Protein AF-A0A0S4KIE1-F1 (afdb_monomer_lite)

InterPro domains:
  IPR001466 Beta-lactamase-related [PF00144] (43-108)
  IPR012338 Beta-lactamase/transpeptidase-like [G3DSA:3.40.710.10] (35-113)
  IPR012338 Beta-lactamase/transpeptidase-like [SSF56601] (43-111)

Radius of gyration: 25.71 Å; chains: 1; bounding box: 39×56×72 Å

Organism: Bodo saltans (NCBI:txid75058)

Foldseek 3Di:
DDDDDPPPPPPPPPPPPPPPDPPPPPDPPPDDPDPPVVVVVDQFDWDADDDVPGHRTDDGDHALDDVVRHGDDPPRDDDPDPVVVVVVVVVVVVCVVVVVDDPPDDPVVVVPPD

pLDDT: mean 70.39, std 21.89, range [34.12, 98.06]

Sequence (114 aa):
MRAFLLVACVVATTVVGSAIRPQRLLGSKLGFPYPQALLNDLDGVFRVSLDDGTTLLENITGYRNIPFAAPMTSSSRFMIGSNSKLYTTVALYQLQEQGKFRMTDSVASLFNAQ

Structure (mmCIF, N/CA/C/O backbone):
data_AF-A0A0S4KIE1-F1
#
_entry.id   AF-A0A0S4KIE1-F1
#
loop_
_atom_site.group_PDB
_atom_site.id
_atom_site.type_symbol
_atom_site.label_atom_id
_atom_site.label_alt_id
_atom_site.label_comp_id
_atom_site.label_asym_id
_atom_site.label_entity_id
_atom_site.label_seq_id
_atom_site.pdbx_PDB_ins_code
_atom_site.Cartn_x
_atom_site.Cartn_y
_atom_site.Cartn_z
_atom_site.occupancy
_atom_site.B_iso_or_equiv
_atom_site.auth_seq_id
_atom_site.auth_comp_id
_atom_site.auth_asym_id
_atom_site.auth_atom_id
_atom_s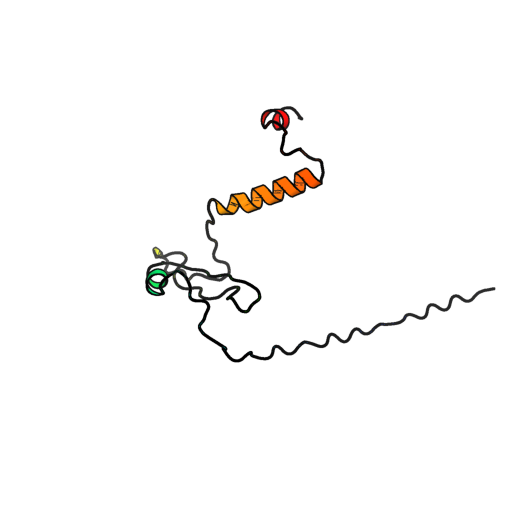ite.pdbx_PDB_model_num
ATOM 1 N N . MET A 1 1 ? 12.263 -43.374 48.265 1.00 35.41 1 MET A N 1
ATOM 2 C CA . MET A 1 1 ? 13.604 -42.812 48.003 1.00 35.41 1 MET A CA 1
ATOM 3 C C . MET A 1 1 ? 13.808 -42.725 46.498 1.00 35.41 1 MET A C 1
ATOM 5 O O . MET A 1 1 ? 13.694 -43.740 45.837 1.00 35.41 1 MET A O 1
ATOM 9 N N . ARG A 1 2 ? 14.019 -41.498 46.006 1.00 39.09 2 ARG A N 1
ATOM 10 C CA . ARG A 1 2 ? 14.832 -41.084 44.845 1.00 39.09 2 ARG A CA 1
ATOM 11 C C . ARG A 1 2 ? 15.008 -42.071 43.676 1.00 39.09 2 ARG A C 1
ATOM 13 O O . ARG A 1 2 ? 15.756 -43.026 43.810 1.00 39.09 2 ARG A O 1
ATOM 20 N N . ALA A 1 3 ? 14.493 -41.698 42.504 1.00 37.03 3 ALA A N 1
ATOM 21 C CA . ALA A 1 3 ? 15.321 -41.373 41.333 1.00 37.03 3 ALA A CA 1
ATOM 22 C C . ALA A 1 3 ? 14.416 -40.910 40.176 1.00 37.03 3 ALA A C 1
ATOM 24 O O . ALA A 1 3 ? 13.804 -41.712 39.480 1.00 37.03 3 ALA A O 1
ATOM 25 N N . PHE A 1 4 ? 14.324 -39.591 39.997 1.00 43.66 4 PHE A N 1
ATOM 26 C CA . PHE A 1 4 ? 13.847 -38.973 38.762 1.00 43.66 4 PHE A CA 1
ATOM 27 C C . PHE A 1 4 ? 14.932 -39.190 37.701 1.00 43.66 4 PHE A C 1
ATOM 29 O O . PHE A 1 4 ? 15.992 -38.570 37.779 1.00 43.66 4 PHE A O 1
ATOM 36 N N . LEU A 1 5 ? 14.693 -40.081 36.739 1.00 37.81 5 LEU A N 1
ATOM 37 C CA . LEU A 1 5 ? 15.533 -40.196 35.551 1.00 37.81 5 LEU A CA 1
ATOM 38 C C . LEU A 1 5 ? 14.910 -39.324 34.452 1.00 37.81 5 LEU A C 1
ATOM 40 O O . LEU A 1 5 ? 13.977 -39.729 33.764 1.00 37.81 5 LEU A O 1
ATOM 44 N N . LEU A 1 6 ? 15.406 -38.092 34.335 1.00 39.28 6 LEU A N 1
ATOM 45 C CA . LEU A 1 6 ? 15.161 -37.213 33.193 1.00 39.28 6 LEU A CA 1
ATOM 46 C C . LEU A 1 6 ? 15.841 -37.826 31.963 1.00 39.28 6 LEU A C 1
ATOM 48 O O . LEU A 1 6 ? 17.028 -37.615 31.723 1.00 39.28 6 LEU A O 1
ATOM 52 N N . VAL A 1 7 ? 15.091 -38.602 31.183 1.00 43.47 7 VAL A N 1
ATOM 53 C CA . VAL A 1 7 ? 15.501 -38.975 29.828 1.00 43.47 7 VAL A CA 1
ATOM 54 C C . VAL A 1 7 ? 15.276 -37.751 28.946 1.00 43.47 7 VAL A C 1
ATOM 56 O O . VAL A 1 7 ? 14.164 -37.474 28.501 1.00 43.47 7 VAL A O 1
ATOM 59 N N . ALA A 1 8 ? 16.343 -36.981 28.740 1.00 42.25 8 ALA A N 1
ATOM 60 C CA . ALA A 1 8 ? 16.395 -35.922 27.746 1.00 42.25 8 ALA A CA 1
ATOM 61 C C . ALA A 1 8 ? 16.317 -36.559 26.350 1.00 42.25 8 ALA A C 1
ATOM 63 O O . ALA A 1 8 ? 17.320 -36.978 25.774 1.00 42.25 8 ALA A O 1
ATOM 64 N N . CYS A 1 9 ? 15.100 -36.682 25.823 1.00 34.50 9 CYS A N 1
ATOM 65 C CA . CYS A 1 9 ? 14.870 -37.080 24.444 1.00 34.50 9 CYS A CA 1
ATOM 66 C C . CYS A 1 9 ? 15.248 -35.893 23.548 1.00 34.50 9 CYS A C 1
ATOM 68 O O . CYS A 1 9 ? 14.459 -34.974 23.337 1.00 34.50 9 CYS A O 1
ATOM 70 N N . VAL A 1 10 ? 16.497 -35.878 23.077 1.00 45.97 10 VAL A N 1
ATOM 71 C CA . VAL A 1 10 ? 16.942 -34.976 22.012 1.00 45.97 10 VAL A CA 1
ATOM 72 C C . VAL A 1 10 ? 16.254 -35.441 20.734 1.00 45.97 10 VAL A C 1
ATOM 74 O O . VAL A 1 10 ? 16.731 -36.334 20.037 1.00 45.97 10 VAL A O 1
ATOM 77 N N . VAL A 1 11 ? 15.087 -34.866 20.449 1.00 47.50 11 VAL A N 1
ATOM 78 C CA . VAL A 1 11 ? 14.434 -35.016 19.150 1.00 47.50 11 VAL A CA 1
ATOM 79 C C . VAL A 1 11 ? 15.262 -34.207 18.161 1.00 47.50 11 VAL A C 1
ATOM 81 O O . VAL A 1 11 ? 15.077 -33.003 17.998 1.00 47.50 11 VAL A O 1
ATOM 84 N N . ALA A 1 12 ? 16.228 -34.869 17.531 1.00 41.94 12 ALA A N 1
ATOM 85 C CA . ALA A 1 12 ? 16.894 -34.356 16.350 1.00 41.94 12 ALA A CA 1
ATOM 86 C C . ALA A 1 12 ? 15.850 -34.281 15.227 1.00 41.94 12 ALA A C 1
ATOM 88 O O . ALA A 1 12 ? 15.648 -35.236 14.481 1.00 41.94 12 ALA A O 1
ATOM 89 N N . THR A 1 13 ? 15.137 -33.160 15.122 1.00 50.31 13 THR A N 1
ATOM 90 C CA . THR A 1 13 ? 14.356 -32.856 13.925 1.00 50.31 13 THR A CA 1
ATOM 91 C C . THR A 1 13 ? 15.338 -32.657 12.784 1.00 50.31 13 THR A C 1
ATOM 93 O O . THR A 1 13 ? 15.932 -31.591 12.629 1.00 50.31 13 THR A O 1
ATOM 96 N N . THR A 1 14 ? 15.531 -33.703 11.987 1.00 48.34 14 THR A N 1
ATOM 97 C CA . THR A 1 14 ? 16.099 -33.579 10.653 1.00 48.34 14 THR A CA 1
ATOM 98 C C . THR A 1 14 ? 15.194 -32.639 9.867 1.00 48.34 14 THR A C 1
ATOM 100 O O . THR A 1 14 ? 14.097 -33.019 9.457 1.00 48.34 14 THR A O 1
ATOM 103 N N . VAL A 1 15 ? 15.635 -31.395 9.685 1.00 44.84 15 VAL A N 1
ATOM 104 C CA . VAL A 1 15 ? 15.069 -30.504 8.675 1.00 44.84 15 VAL A CA 1
ATOM 105 C C . VAL A 1 15 ? 15.425 -31.139 7.337 1.00 44.84 15 VAL A C 1
ATOM 107 O O . VAL A 1 15 ? 16.526 -30.965 6.819 1.00 44.84 15 VAL A O 1
ATOM 110 N N . VAL A 1 16 ? 14.515 -31.957 6.809 1.00 46.50 16 VAL A N 1
ATOM 111 C CA . VAL A 1 16 ? 14.561 -32.371 5.411 1.00 46.50 16 VAL A CA 1
ATOM 112 C C . VAL A 1 16 ? 14.347 -31.089 4.623 1.00 46.50 16 VAL A C 1
ATOM 114 O O . VAL A 1 16 ? 13.226 -30.600 4.511 1.00 46.50 16 VAL A O 1
ATOM 117 N N . GLY A 1 17 ? 15.446 -30.505 4.146 1.00 40.41 17 GLY A N 1
ATOM 118 C CA . GLY A 1 17 ? 15.402 -29.440 3.160 1.00 40.41 17 GLY A CA 1
ATOM 119 C C . GLY A 1 17 ? 14.631 -29.968 1.961 1.00 40.41 17 GLY A C 1
ATOM 120 O O . GLY A 1 17 ? 15.116 -30.836 1.234 1.00 40.41 17 GLY A O 1
ATOM 121 N N . SER A 1 18 ? 13.399 -29.500 1.792 1.00 40.56 18 SER A N 1
ATOM 122 C CA . SER A 1 18 ? 12.622 -29.751 0.593 1.00 40.56 18 SER A CA 1
ATOM 123 C C . SER A 1 18 ? 13.391 -29.138 -0.571 1.00 40.56 18 SER A C 1
ATOM 125 O O . SER A 1 18 ? 13.484 -27.922 -0.721 1.00 40.56 18 SER A O 1
ATOM 127 N N . ALA A 1 19 ? 14.005 -30.000 -1.379 1.00 41.03 19 ALA A N 1
ATOM 128 C CA . ALA A 1 19 ? 14.601 -29.599 -2.637 1.00 41.03 19 ALA A CA 1
ATOM 129 C C . ALA A 1 19 ? 13.527 -28.877 -3.461 1.00 41.03 19 ALA A C 1
ATOM 131 O O . ALA A 1 19 ? 12.511 -29.475 -3.826 1.00 41.03 19 ALA A O 1
ATOM 132 N N . ILE A 1 20 ? 13.746 -27.590 -3.735 1.00 41.44 20 ILE A N 1
ATOM 133 C CA . ILE A 1 20 ? 12.942 -26.820 -4.682 1.00 41.44 20 ILE A CA 1
ATOM 134 C C . ILE A 1 20 ? 13.128 -27.498 -6.041 1.00 41.44 20 ILE A C 1
ATOM 136 O O . ILE A 1 20 ? 14.1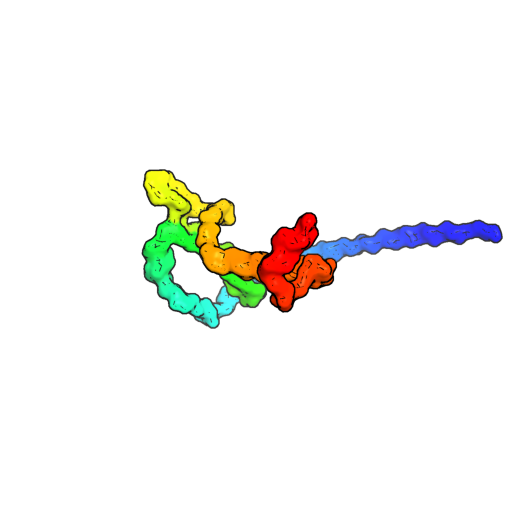56 -27.344 -6.698 1.00 41.44 20 ILE A O 1
ATOM 140 N N . ARG A 1 21 ? 12.154 -28.318 -6.448 1.00 38.50 21 ARG A N 1
ATOM 141 C CA . ARG A 1 21 ? 12.087 -28.825 -7.818 1.00 38.50 21 ARG A CA 1
ATOM 142 C C . ARG A 1 21 ? 11.842 -27.615 -8.723 1.00 38.50 21 ARG A C 1
ATOM 144 O O . ARG A 1 21 ? 10.848 -26.927 -8.498 1.00 38.50 21 ARG A O 1
ATOM 151 N N . PRO A 1 22 ? 12.677 -27.340 -9.742 1.00 38.06 22 PRO A N 1
ATOM 152 C CA . PRO A 1 22 ? 12.328 -26.344 -10.739 1.00 38.06 22 PRO A CA 1
ATOM 153 C C . PRO A 1 22 ? 11.132 -26.898 -11.514 1.00 38.06 22 PRO A C 1
ATOM 155 O O . PRO A 1 22 ? 11.254 -27.815 -12.331 1.00 38.06 22 PRO A O 1
ATOM 158 N N . GLN A 1 23 ? 9.945 -26.399 -11.178 1.00 45.69 23 GLN A N 1
ATOM 159 C CA . GLN A 1 23 ? 8.722 -26.735 -11.881 1.00 45.69 23 GLN A CA 1
ATOM 160 C C . GLN A 1 23 ? 8.884 -26.231 -13.315 1.00 45.69 23 GLN A C 1
ATOM 162 O O . GLN A 1 23 ? 9.095 -25.041 -13.548 1.00 45.69 23 GLN A O 1
ATOM 167 N N . ARG A 1 24 ? 8.812 -27.158 -14.278 1.00 37.53 24 ARG A N 1
ATOM 168 C CA . ARG A 1 24 ? 8.600 -26.839 -15.693 1.00 37.53 24 ARG A CA 1
ATOM 169 C C . ARG A 1 24 ? 7.563 -25.723 -15.782 1.00 37.53 24 ARG A C 1
ATOM 171 O O . ARG A 1 24 ? 6.469 -25.893 -15.249 1.00 37.53 24 ARG A O 1
ATOM 178 N N . LEU A 1 25 ? 7.926 -24.640 -16.470 1.00 48.97 25 LEU A N 1
ATOM 179 C CA . LEU A 1 25 ? 7.052 -23.557 -16.920 1.00 48.97 25 LEU A CA 1
ATOM 180 C C . LEU A 1 25 ? 5.828 -24.154 -17.625 1.00 48.97 25 LEU A C 1
ATOM 182 O O . LEU A 1 25 ? 5.831 -24.396 -18.832 1.00 48.97 25 LEU A O 1
ATOM 186 N N . LEU A 1 26 ? 4.796 -24.457 -16.845 1.00 40.62 26 LEU A N 1
ATOM 187 C CA . LEU A 1 26 ? 3.528 -24.954 -17.333 1.00 40.62 26 LEU A CA 1
ATOM 188 C C . LEU A 1 26 ? 2.604 -23.751 -17.483 1.00 40.62 26 LEU A C 1
ATOM 190 O O . LEU A 1 26 ? 1.933 -23.347 -16.545 1.00 40.62 26 LEU A O 1
ATOM 194 N N . GLY A 1 27 ? 2.570 -23.212 -18.697 1.00 34.12 27 GLY A N 1
ATOM 195 C CA . GLY A 1 27 ? 1.396 -22.505 -19.193 1.00 34.12 27 GLY A CA 1
ATOM 196 C C . GLY A 1 27 ? 1.307 -21.025 -18.834 1.00 34.12 27 GLY A C 1
ATOM 197 O O . GLY A 1 27 ? 0.882 -20.622 -17.760 1.00 34.12 27 GLY A O 1
ATOM 198 N N . SER A 1 28 ? 1.576 -20.221 -19.850 1.00 43.22 28 SER A N 1
ATOM 199 C CA . SER A 1 28 ? 1.159 -18.842 -20.095 1.00 43.22 28 SER A CA 1
ATOM 200 C C . SER A 1 28 ? -0.364 -18.594 -19.987 1.00 43.22 28 SER A C 1
ATOM 202 O O . SER A 1 28 ? -0.996 -18.173 -20.956 1.00 43.22 28 SER A O 1
ATOM 204 N N . LYS A 1 29 ? -0.995 -18.851 -18.833 1.00 41.38 29 LYS A N 1
ATOM 205 C CA . LYS A 1 29 ? -2.460 -18.710 -18.675 1.00 41.38 29 LYS A CA 1
ATOM 206 C C . LYS A 1 29 ? -2.947 -17.986 -17.418 1.00 41.38 29 LYS A C 1
ATOM 208 O O . LYS A 1 29 ? -4.060 -18.226 -16.973 1.00 41.38 29 LYS A O 1
ATOM 213 N N . LEU A 1 30 ? -2.189 -17.014 -16.926 1.00 41.16 30 LEU A N 1
ATOM 214 C CA . LEU A 1 30 ? -2.758 -15.916 -16.138 1.00 41.16 30 LEU A CA 1
ATOM 215 C C . LEU A 1 30 ? -2.237 -14.604 -16.725 1.00 41.16 30 LEU A C 1
ATOM 217 O O . LEU A 1 30 ? -1.224 -14.051 -16.301 1.00 41.16 30 LEU A O 1
ATOM 221 N N . GLY A 1 31 ? -2.888 -14.185 -17.812 1.00 45.06 31 GLY A N 1
ATOM 222 C CA . GLY A 1 31 ? -2.595 -12.932 -18.492 1.00 45.06 31 GLY A CA 1
ATOM 223 C C . GLY A 1 31 ? -2.957 -11.753 -17.598 1.00 45.06 31 GLY A C 1
ATOM 224 O O . GLY A 1 31 ? -4.061 -11.678 -17.065 1.00 45.06 31 GLY A O 1
ATOM 225 N N . PHE A 1 32 ? -2.009 -10.839 -17.440 1.00 53.00 32 PHE A N 1
ATOM 226 C CA . PHE A 1 32 ? -2.248 -9.536 -16.840 1.00 53.00 32 PHE A CA 1
ATOM 227 C C . PHE A 1 32 ? -3.382 -8.781 -17.550 1.00 53.00 32 PHE A C 1
ATOM 229 O O . PHE A 1 32 ? -3.485 -8.860 -18.774 1.00 53.00 32 PHE A O 1
ATOM 236 N N . PRO A 1 33 ? -4.149 -7.945 -16.829 1.00 58.38 33 PRO A N 1
ATOM 237 C CA . PRO A 1 33 ? -5.053 -6.982 -17.454 1.00 58.38 33 PRO A CA 1
ATOM 238 C C . PRO A 1 33 ? -4.318 -5.777 -18.073 1.00 58.38 33 PRO A C 1
ATOM 240 O O . PRO A 1 33 ? -4.949 -4.976 -18.758 1.00 58.38 33 PRO A O 1
ATOM 243 N N . TYR A 1 34 ? -3.005 -5.628 -17.848 1.00 55.72 34 TYR A N 1
ATOM 244 C CA . TYR A 1 34 ? -2.213 -4.519 -18.381 1.00 55.72 34 TYR A CA 1
ATOM 245 C C . TYR A 1 34 ? -1.338 -4.973 -19.558 1.00 55.72 34 TYR A C 1
ATOM 247 O O . TYR A 1 34 ? -0.493 -5.853 -19.376 1.00 55.72 34 TYR A O 1
ATOM 255 N N . PRO A 1 35 ? -1.504 -4.396 -20.763 1.00 64.19 35 PRO A N 1
ATOM 256 C CA . PRO A 1 35 ? -0.621 -4.679 -21.890 1.00 64.19 35 PRO A CA 1
ATOM 257 C C . PRO A 1 35 ? 0.827 -4.279 -21.575 1.00 64.19 35 PRO A C 1
ATOM 259 O O . PRO A 1 35 ? 1.069 -3.221 -20.999 1.00 64.19 35 PRO A O 1
ATOM 262 N N . GLN A 1 36 ? 1.796 -5.088 -22.022 1.00 65.06 36 GLN A N 1
ATOM 263 C CA . GLN A 1 36 ? 3.239 -4.840 -21.845 1.00 65.06 36 GLN A CA 1
ATOM 264 C C . GLN A 1 36 ? 3.667 -3.432 -22.300 1.00 65.06 36 GLN A C 1
ATOM 266 O O . GLN A 1 36 ? 4.581 -2.848 -21.731 1.00 65.06 36 GLN A O 1
ATOM 271 N N . ALA A 1 37 ? 2.971 -2.866 -23.289 1.00 65.12 37 ALA A N 1
ATOM 272 C CA . ALA A 1 37 ? 3.181 -1.502 -23.759 1.00 65.12 37 ALA A CA 1
ATOM 273 C C . ALA A 1 37 ? 3.004 -0.438 -22.659 1.00 65.12 37 ALA A C 1
ATOM 275 O O . ALA A 1 37 ? 3.764 0.520 -22.639 1.00 65.12 37 ALA A O 1
ATOM 276 N N . LEU A 1 38 ? 2.065 -0.621 -21.720 1.00 63.91 38 LEU A N 1
ATOM 277 C CA . LEU A 1 38 ? 1.881 0.306 -20.596 1.00 63.91 38 LEU A CA 1
ATOM 278 C C . LEU A 1 38 ? 3.021 0.212 -19.584 1.00 63.91 38 LEU A C 1
ATOM 280 O O . LEU A 1 38 ? 3.400 1.218 -19.005 1.00 63.91 38 LEU A O 1
ATOM 284 N N . LEU A 1 39 ? 3.587 -0.980 -19.377 1.00 64.62 39 LEU A N 1
ATOM 285 C CA . LEU A 1 39 ? 4.723 -1.151 -18.464 1.00 64.62 39 LEU A CA 1
ATOM 286 C C . LEU A 1 39 ? 5.989 -0.468 -18.992 1.00 64.62 39 LEU A C 1
ATOM 288 O O . LEU A 1 39 ? 6.819 -0.039 -18.199 1.00 64.62 39 LEU A O 1
ATOM 292 N N . ASN A 1 40 ? 6.114 -0.351 -20.315 1.00 65.69 40 ASN A N 1
ATOM 293 C CA . ASN A 1 40 ? 7.234 0.324 -20.966 1.00 65.69 40 ASN A CA 1
ATOM 294 C C . ASN A 1 40 ? 7.125 1.860 -20.923 1.00 65.69 40 ASN A C 1
ATOM 296 O O . ASN A 1 40 ? 8.122 2.527 -21.178 1.00 65.69 40 ASN A O 1
ATOM 300 N N . ASP A 1 41 ? 5.939 2.402 -20.629 1.00 71.19 41 ASP A N 1
ATOM 301 C CA . ASP A 1 41 ? 5.676 3.848 -20.534 1.00 71.19 41 ASP A CA 1
ATOM 302 C C . ASP A 1 41 ? 5.808 4.373 -19.093 1.00 71.19 41 ASP A C 1
ATOM 304 O O . ASP A 1 41 ? 5.775 5.573 -18.838 1.00 71.19 41 ASP A O 1
ATOM 308 N N . LEU A 1 42 ? 5.960 3.469 -18.120 1.00 75.69 42 LEU A N 1
ATOM 309 C CA . LEU A 1 42 ? 6.197 3.835 -16.731 1.00 75.69 42 LEU A CA 1
ATOM 310 C C . LEU A 1 42 ? 7.689 4.047 -16.496 1.00 75.69 42 LEU A C 1
ATOM 312 O O . LEU A 1 42 ? 8.507 3.167 -16.766 1.00 75.69 42 LEU A O 1
ATOM 316 N N . ASP A 1 43 ? 8.023 5.163 -15.850 1.00 80.25 43 ASP A N 1
ATOM 317 C CA . ASP A 1 43 ? 9.378 5.418 -15.356 1.00 80.25 43 ASP A CA 1
ATOM 318 C C . ASP A 1 43 ? 9.838 4.359 -14.354 1.00 80.25 43 ASP A C 1
ATOM 320 O O . ASP A 1 43 ? 11.029 4.245 -14.104 1.00 80.25 43 ASP A O 1
ATOM 324 N N . GLY A 1 44 ? 8.915 3.603 -13.754 1.00 77.56 44 GLY A N 1
ATOM 325 C CA . GLY A 1 44 ? 9.217 2.663 -12.694 1.00 77.56 44 GLY A CA 1
ATOM 326 C C . GLY A 1 44 ? 8.040 1.776 -12.299 1.00 77.56 44 GLY A C 1
ATOM 327 O O . GLY A 1 44 ? 6.969 2.292 -11.982 1.00 77.56 44 GLY A O 1
ATOM 328 N N . VAL A 1 45 ? 8.225 0.452 -12.258 1.00 77.75 45 VAL A N 1
ATOM 329 C CA . VAL A 1 45 ? 7.171 -0.490 -11.832 1.00 77.75 45 VAL A CA 1
ATOM 330 C C . VAL A 1 45 ? 7.702 -1.600 -10.929 1.00 77.75 45 VAL A C 1
ATOM 332 O O . VAL A 1 45 ? 8.872 -1.971 -10.983 1.00 77.75 45 VAL A O 1
ATOM 335 N N . PHE A 1 46 ? 6.827 -2.103 -10.059 1.00 76.25 46 PHE A N 1
ATOM 336 C CA . PHE A 1 46 ? 7.095 -3.211 -9.153 1.00 76.25 46 PHE A CA 1
ATOM 337 C C . PHE A 1 46 ? 5.864 -4.115 -9.095 1.00 76.25 46 PHE A C 1
ATOM 339 O O . PHE A 1 46 ? 4.750 -3.636 -8.881 1.00 76.25 46 PHE A O 1
ATOM 346 N N . ARG A 1 47 ? 6.046 -5.419 -9.297 1.00 75.25 47 ARG A N 1
ATOM 347 C CA . ARG A 1 47 ? 4.957 -6.404 -9.281 1.00 75.25 47 ARG A CA 1
ATOM 348 C C . ARG A 1 47 ? 5.141 -7.315 -8.092 1.00 75.25 47 ARG A C 1
ATOM 350 O O . ARG A 1 47 ? 6.214 -7.876 -8.016 1.00 75.25 47 ARG A O 1
ATOM 357 N N . VAL A 1 48 ? 4.105 -7.537 -7.284 1.00 71.31 48 VAL A N 1
ATOM 358 C CA . VAL A 1 48 ? 4.012 -8.605 -6.270 1.00 71.31 48 VAL A CA 1
ATOM 359 C C . VAL A 1 48 ? 2.737 -9.419 -6.517 1.00 71.31 48 VAL A C 1
ATOM 361 O O . VAL A 1 48 ? 1.729 -8.870 -6.944 1.00 71.31 48 VAL A O 1
ATOM 364 N N . SER A 1 49 ? 2.774 -10.729 -6.310 1.00 68.38 49 SER A N 1
ATOM 365 C CA . SER A 1 49 ? 1.660 -11.669 -6.518 1.00 68.38 49 SER A CA 1
ATOM 366 C C . SER A 1 49 ? 1.726 -12.830 -5.506 1.00 68.38 49 SER A C 1
ATOM 368 O O . SER A 1 49 ? 2.344 -12.616 -4.485 1.00 68.38 49 SER A O 1
ATOM 370 N N . LEU A 1 50 ? 1.033 -13.965 -5.657 1.00 58.81 50 LEU A N 1
ATOM 371 C CA . LEU A 1 50 ? 0.781 -14.933 -4.567 1.00 58.81 50 LEU A CA 1
ATOM 372 C C . LEU A 1 50 ? 0.909 -16.421 -4.984 1.00 58.81 50 LEU A C 1
ATOM 374 O O . LEU A 1 50 ? 1.224 -16.742 -6.125 1.00 58.81 50 LEU A O 1
ATOM 378 N N . ASP A 1 51 ? 0.683 -17.303 -4.000 1.00 48.03 51 ASP A N 1
ATOM 379 C CA . ASP A 1 51 ? 1.251 -18.650 -3.781 1.00 48.03 51 ASP A CA 1
ATOM 380 C C . ASP A 1 51 ? 1.083 -19.738 -4.857 1.00 48.03 51 ASP A C 1
ATOM 382 O O . ASP A 1 51 ? 1.791 -20.744 -4.815 1.00 48.03 51 ASP A O 1
ATOM 386 N N . ASP A 1 52 ? 0.221 -19.577 -5.853 1.00 55.66 52 ASP A N 1
ATOM 387 C CA . ASP A 1 52 ? 0.040 -20.550 -6.944 1.00 55.66 52 ASP A CA 1
ATOM 388 C C . ASP A 1 52 ? 1.053 -20.377 -8.099 1.00 55.66 52 ASP A C 1
ATOM 390 O O . ASP A 1 52 ? 0.859 -20.882 -9.204 1.00 55.66 52 ASP A O 1
ATOM 394 N N . GLY A 1 53 ? 2.172 -19.690 -7.839 1.00 50.69 53 GLY A N 1
ATOM 395 C CA . GLY A 1 53 ? 3.203 -19.352 -8.832 1.00 50.69 53 GLY A CA 1
ATOM 396 C C . GLY A 1 53 ? 2.961 -18.010 -9.521 1.00 50.69 53 GLY A C 1
ATOM 397 O O . GLY A 1 53 ? 3.727 -17.587 -10.391 1.00 50.69 53 GLY A O 1
ATOM 398 N N . THR A 1 54 ? 1.929 -17.301 -9.092 1.00 54.25 54 THR A N 1
ATOM 399 C CA . THR A 1 54 ? 1.687 -15.920 -9.460 1.00 54.25 54 THR A CA 1
ATOM 400 C C . THR A 1 54 ? 2.821 -15.076 -8.840 1.00 54.25 54 THR A C 1
ATOM 402 O O . THR A 1 54 ? 3.079 -15.100 -7.643 1.00 54.25 54 THR A O 1
ATOM 405 N N . 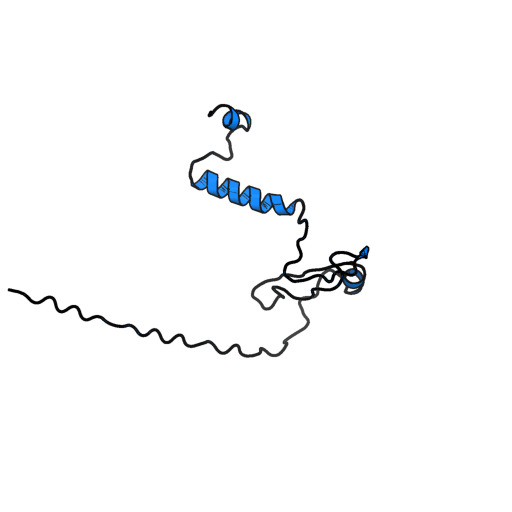THR A 1 55 ? 3.556 -14.304 -9.642 1.00 54.88 55 THR A N 1
ATOM 406 C CA . THR A 1 55 ? 4.833 -13.649 -9.266 1.00 54.88 55 THR A CA 1
ATOM 407 C C . THR A 1 55 ? 4.822 -12.738 -8.021 1.00 54.88 55 THR A C 1
ATOM 409 O O . THR A 1 55 ? 4.524 -11.554 -8.133 1.00 54.88 55 THR A O 1
ATOM 412 N N . LEU A 1 56 ? 5.281 -13.229 -6.868 1.00 59.28 56 LEU A N 1
ATOM 413 C CA . LEU A 1 56 ? 5.450 -12.507 -5.592 1.00 59.28 56 LEU A CA 1
ATOM 414 C C . LEU A 1 56 ? 6.370 -11.286 -5.607 1.00 59.28 56 LEU A C 1
ATOM 416 O O . LEU A 1 56 ? 6.080 -10.362 -4.860 1.00 59.28 56 LEU A O 1
ATOM 420 N N . LEU A 1 57 ? 7.433 -11.257 -6.422 1.00 60.69 57 LEU A N 1
ATOM 421 C CA . LEU A 1 57 ? 8.142 -10.017 -6.743 1.00 60.69 57 LEU A CA 1
ATOM 422 C C . LEU A 1 57 ? 9.123 -10.127 -7.917 1.00 60.69 57 LEU A C 1
ATOM 424 O O . LEU A 1 57 ? 10.186 -10.712 -7.750 1.00 60.69 57 LEU A O 1
ATOM 428 N N . GLU A 1 58 ? 8.819 -9.549 -9.084 1.00 61.22 58 GLU A N 1
ATOM 429 C CA . GLU A 1 58 ? 9.756 -9.478 -10.227 1.00 61.22 58 GLU A CA 1
ATOM 430 C C . GLU A 1 58 ? 9.386 -8.352 -11.209 1.00 61.22 58 GLU A C 1
ATOM 432 O O . GLU A 1 58 ? 8.208 -8.050 -11.386 1.00 61.22 58 GLU A O 1
ATOM 437 N N . ASN A 1 59 ? 10.395 -7.813 -11.905 1.00 60.84 59 ASN A N 1
ATOM 438 C CA . ASN A 1 59 ? 10.404 -6.649 -12.810 1.00 60.84 59 ASN A CA 1
ATOM 439 C C . ASN A 1 59 ? 10.551 -5.309 -12.094 1.00 60.84 59 ASN A C 1
ATOM 441 O O . ASN A 1 59 ? 9.637 -4.496 -12.072 1.00 60.84 59 ASN A O 1
ATOM 445 N N . ILE A 1 60 ? 11.745 -5.081 -11.540 1.00 63.16 60 ILE A N 1
ATOM 446 C CA . ILE A 1 60 ? 12.225 -3.730 -11.255 1.00 63.16 60 ILE A CA 1
ATOM 447 C C . ILE A 1 60 ? 12.727 -3.170 -12.583 1.00 63.16 60 ILE A C 1
ATOM 449 O O . ILE A 1 60 ? 13.853 -3.451 -12.992 1.00 63.16 60 ILE A O 1
ATOM 453 N N . THR A 1 61 ? 11.885 -2.422 -13.281 1.00 70.88 61 THR A N 1
ATOM 454 C CA . THR A 1 61 ? 12.294 -1.702 -14.489 1.00 70.88 61 THR A CA 1
ATOM 455 C C . THR A 1 61 ? 12.199 -0.210 -14.237 1.00 70.88 61 THR A C 1
ATOM 457 O O . THR A 1 61 ? 11.358 0.231 -13.457 1.00 70.88 61 THR A O 1
ATOM 460 N N . GLY A 1 62 ? 13.079 0.553 -14.883 1.00 80.06 62 GLY A N 1
ATOM 461 C CA . GLY A 1 62 ? 13.056 2.009 -14.850 1.00 80.06 62 GLY A CA 1
ATOM 462 C C . GLY A 1 62 ? 13.853 2.667 -13.713 1.00 80.06 62 GLY A C 1
ATOM 463 O O . GLY A 1 62 ? 14.687 2.052 -13.038 1.00 80.06 62 GLY A O 1
ATOM 464 N N . TYR A 1 63 ? 13.627 3.965 -13.543 1.00 84.25 63 TYR A N 1
ATOM 465 C CA . TYR A 1 63 ? 14.358 4.871 -12.675 1.00 84.25 63 TYR A CA 1
ATOM 466 C C . TYR A 1 63 ? 13.472 5.380 -11.538 1.00 84.25 63 TYR A C 1
ATOM 468 O O . TYR A 1 63 ? 12.392 5.919 -11.748 1.00 84.25 63 TYR A O 1
ATOM 476 N N . ARG A 1 64 ? 13.977 5.314 -10.302 1.00 87.25 64 ARG A N 1
ATOM 477 C CA . ARG A 1 64 ? 13.320 5.968 -9.154 1.00 87.25 64 ARG A CA 1
ATOM 478 C C . ARG A 1 64 ? 13.457 7.492 -9.203 1.00 87.25 64 ARG A C 1
ATOM 480 O O . ARG A 1 64 ? 12.817 8.197 -8.430 1.00 87.25 6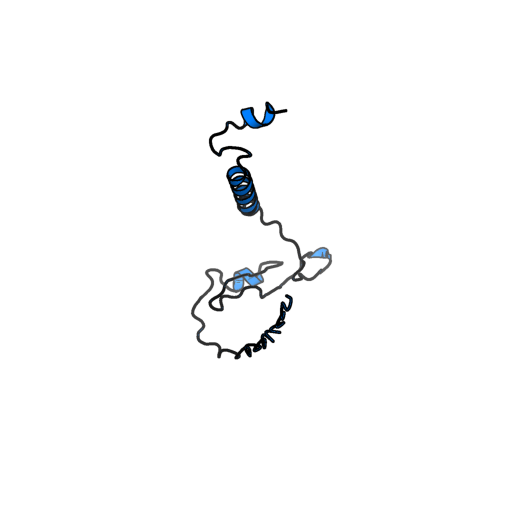4 ARG A O 1
ATOM 487 N N . ASN A 1 65 ? 14.376 7.991 -10.030 1.00 86.69 65 ASN A N 1
ATOM 488 C CA . ASN A 1 65 ? 14.608 9.409 -10.248 1.00 86.69 65 ASN A CA 1
ATOM 489 C C . ASN A 1 65 ? 15.201 9.632 -11.646 1.00 86.69 65 ASN A C 1
ATOM 491 O O . ASN A 1 65 ? 16.331 9.214 -11.906 1.00 86.69 65 ASN A O 1
ATOM 495 N N . ILE A 1 66 ? 14.438 10.304 -12.511 1.00 85.81 66 ILE A N 1
ATOM 496 C CA . ILE A 1 66 ? 14.802 10.538 -13.914 1.00 85.81 66 ILE A CA 1
ATOM 497 C C . ILE A 1 66 ? 15.990 11.510 -14.038 1.00 85.81 66 ILE A C 1
ATOM 499 O O . ILE A 1 66 ? 16.963 11.130 -14.688 1.00 85.81 66 ILE A O 1
ATOM 503 N N . PRO A 1 67 ? 16.003 12.702 -13.390 1.00 91.38 67 PRO A N 1
ATOM 504 C CA . PRO A 1 67 ? 17.137 13.628 -13.505 1.00 91.38 67 PRO A CA 1
ATOM 505 C C . PRO A 1 67 ? 18.502 13.033 -13.140 1.00 91.38 67 PRO A C 1
ATOM 507 O O . PRO A 1 67 ? 19.510 13.399 -13.736 1.00 91.38 67 PRO A O 1
ATOM 510 N N . PHE A 1 68 ? 18.540 12.124 -12.163 1.00 91.06 68 PHE A N 1
ATOM 511 C CA . PHE A 1 68 ? 19.778 11.492 -11.695 1.00 91.06 68 PHE A CA 1
ATOM 512 C C . PHE A 1 68 ? 20.026 10.105 -12.299 1.00 91.06 68 PHE A C 1
ATOM 514 O O . PHE A 1 68 ? 20.965 9.433 -11.873 1.00 91.06 68 PHE A O 1
ATOM 521 N N . ALA A 1 69 ? 19.176 9.653 -13.232 1.00 88.69 69 ALA A N 1
ATOM 522 C CA . ALA A 1 69 ? 19.199 8.300 -13.792 1.00 88.69 69 ALA A CA 1
ATOM 523 C C . ALA A 1 69 ? 19.351 7.213 -12.708 1.00 88.69 69 ALA A C 1
ATOM 525 O O . ALA A 1 69 ? 20.035 6.204 -12.891 1.00 88.69 69 ALA A O 1
ATOM 526 N N . ALA A 1 70 ? 18.731 7.429 -11.542 1.00 89.38 70 ALA A N 1
ATOM 527 C CA . ALA A 1 70 ? 18.885 6.527 -10.411 1.00 89.38 70 ALA A CA 1
ATOM 528 C C . ALA A 1 70 ? 17.990 5.302 -10.637 1.00 89.38 70 ALA A C 1
ATOM 530 O O . ALA A 1 70 ? 16.768 5.470 -10.693 1.00 89.38 70 ALA A O 1
ATOM 531 N N . PRO A 1 71 ? 18.543 4.083 -10.757 1.00 87.38 71 PRO A N 1
ATOM 532 C CA . PRO A 1 71 ? 17.739 2.904 -11.037 1.00 87.38 71 PRO A CA 1
ATOM 533 C C . PRO A 1 71 ? 16.816 2.598 -9.860 1.00 87.38 71 PRO A C 1
ATOM 535 O O . PRO A 1 71 ? 17.145 2.854 -8.691 1.00 87.38 71 PRO A O 1
ATOM 538 N N . MET A 1 72 ? 15.650 2.036 -10.164 1.00 86.06 72 MET A N 1
ATOM 539 C CA . MET A 1 72 ? 14.848 1.409 -9.127 1.00 86.06 72 MET A CA 1
ATOM 540 C C . MET A 1 72 ? 15.555 0.178 -8.549 1.00 86.06 72 MET A C 1
ATOM 542 O O . MET A 1 72 ? 16.377 -0.475 -9.185 1.00 86.06 72 MET A O 1
ATOM 546 N N . THR A 1 73 ? 15.210 -0.139 -7.308 1.00 84.56 73 THR A N 1
ATOM 547 C CA . THR A 1 73 ? 15.715 -1.277 -6.533 1.00 84.56 73 THR A CA 1
ATOM 548 C C . THR A 1 73 ? 14.568 -1.881 -5.727 1.00 84.56 73 THR A C 1
ATOM 550 O O . THR A 1 73 ? 13.543 -1.230 -5.525 1.00 84.56 73 THR A O 1
ATOM 553 N N . SER A 1 74 ? 14.751 -3.079 -5.171 1.00 81.50 74 SER A N 1
ATOM 554 C CA . SER A 1 74 ? 13.774 -3.702 -4.261 1.00 81.50 74 SER A CA 1
ATOM 555 C C . SER A 1 74 ? 13.527 -2.899 -2.976 1.00 81.50 74 SER A C 1
ATOM 557 O O . SER A 1 74 ? 12.519 -3.091 -2.308 1.00 81.50 74 SER A O 1
ATOM 559 N N . SER A 1 75 ? 14.434 -1.980 -2.637 1.00 84.94 75 SER A N 1
ATOM 560 C CA . SER A 1 75 ? 14.327 -1.043 -1.514 1.00 84.94 75 SER A CA 1
ATOM 561 C C . SER A 1 75 ? 13.765 0.330 -1.898 1.00 84.94 75 SER A C 1
ATOM 563 O O . SER A 1 75 ? 13.696 1.227 -1.053 1.00 84.94 75 SER A O 1
ATOM 565 N N . SER A 1 76 ? 13.391 0.525 -3.166 1.00 86.44 76 SER A N 1
ATOM 566 C CA . SER A 1 76 ? 12.764 1.769 -3.611 1.00 86.44 76 SER A CA 1
ATOM 567 C C . SER A 1 76 ? 11.397 1.931 -2.955 1.00 86.44 76 SER A C 1
ATOM 569 O O . SER A 1 76 ? 10.643 0.974 -2.793 1.00 86.44 76 SER A O 1
ATOM 571 N N . ARG A 1 77 ? 11.095 3.156 -2.525 1.00 86.81 77 ARG A N 1
ATOM 572 C CA . ARG A 1 77 ? 9.865 3.475 -1.799 1.00 86.81 77 ARG A CA 1
ATOM 573 C C . ARG A 1 77 ? 8.850 4.074 -2.755 1.00 86.81 77 ARG A C 1
ATOM 575 O O . ARG A 1 77 ? 9.190 4.964 -3.527 1.00 86.81 77 ARG A O 1
ATOM 582 N N . PHE A 1 78 ? 7.605 3.632 -2.629 1.00 85.56 78 PHE A N 1
ATOM 583 C CA . PHE A 1 78 ? 6.475 4.146 -3.392 1.00 85.56 78 PHE A CA 1
ATOM 584 C C . PHE A 1 78 ? 5.460 4.776 -2.455 1.00 85.56 78 PHE A C 1
ATOM 586 O O . PHE A 1 78 ? 5.205 4.276 -1.357 1.00 85.56 78 PHE A O 1
ATOM 593 N N . MET A 1 79 ? 4.839 5.854 -2.913 1.00 89.62 79 MET A N 1
ATOM 594 C CA . MET A 1 79 ? 3.623 6.341 -2.284 1.00 89.62 79 MET A CA 1
ATOM 595 C C . MET A 1 79 ? 2.471 5.430 -2.703 1.00 89.62 79 MET A C 1
ATOM 597 O O . MET A 1 79 ? 2.078 5.420 -3.863 1.00 89.62 79 MET A O 1
ATOM 601 N N . ILE A 1 80 ? 1.911 4.676 -1.758 1.00 91.12 80 ILE A N 1
ATOM 602 C CA . ILE A 1 80 ? 0.786 3.762 -2.025 1.00 91.12 80 ILE A CA 1
ATOM 603 C C . ILE A 1 80 ? -0.591 4.450 -1.927 1.00 91.12 80 ILE A C 1
ATOM 605 O O . ILE A 1 80 ? -1.629 3.817 -2.114 1.00 91.12 80 ILE A O 1
ATOM 609 N N . GLY A 1 81 ? -0.614 5.750 -1.614 1.00 94.38 81 GLY A N 1
ATOM 610 C CA . GLY A 1 81 ? -1.825 6.569 -1.568 1.00 94.38 81 GLY A CA 1
ATOM 611 C C . GLY A 1 81 ? -2.895 6.018 -0.622 1.00 94.38 81 GLY A C 1
ATOM 612 O O . GLY A 1 81 ? -2.628 5.697 0.535 1.00 94.38 81 GLY A O 1
ATOM 613 N N . SER A 1 82 ? -4.131 5.906 -1.113 1.00 96.44 82 SER A N 1
ATOM 614 C CA . SER A 1 82 ? -5.264 5.420 -0.314 1.00 96.44 82 SER A CA 1
ATOM 615 C C . SER A 1 82 ? -5.138 3.968 0.148 1.00 96.44 82 SER A C 1
ATOM 617 O O . SER A 1 82 ? -5.845 3.612 1.089 1.00 96.44 82 SER A O 1
ATOM 619 N N . ASN A 1 83 ? -4.220 3.164 -0.403 1.00 95.38 83 ASN A N 1
ATOM 620 C CA . ASN A 1 83 ? -3.949 1.822 0.127 1.00 95.38 83 ASN A CA 1
ATOM 621 C C . ASN A 1 83 ? -3.447 1.867 1.579 1.00 95.38 83 ASN A C 1
ATOM 623 O O . ASN A 1 83 ? -3.671 0.922 2.331 1.00 95.38 83 ASN A O 1
ATOM 627 N N . SER A 1 84 ? -2.878 2.994 2.027 1.00 97.62 84 SER A N 1
ATOM 628 C CA . SER A 1 84 ? -2.542 3.220 3.439 1.00 97.62 84 SER A CA 1
ATOM 629 C C . SER A 1 84 ? -3.744 3.056 4.382 1.00 97.62 84 SER A C 1
ATOM 631 O O . SER A 1 84 ? -3.562 2.659 5.529 1.00 97.62 84 SER A O 1
ATOM 633 N N . LYS A 1 85 ? -4.980 3.296 3.912 1.00 97.69 85 LYS A N 1
ATO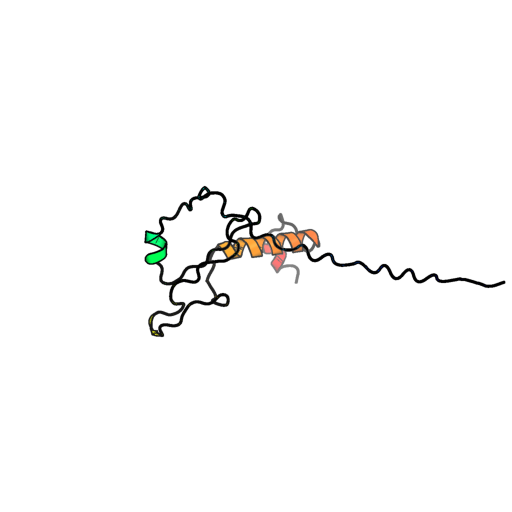M 634 C CA . LYS A 1 85 ? -6.197 3.142 4.729 1.00 97.69 85 LYS A CA 1
ATOM 635 C C . LYS A 1 85 ? -6.421 1.699 5.176 1.00 97.69 85 LYS A C 1
ATOM 637 O O . LYS A 1 85 ? -6.938 1.504 6.267 1.00 97.69 85 LYS A O 1
ATOM 642 N N . LEU A 1 86 ? -5.990 0.705 4.392 1.00 97.81 86 LEU A N 1
ATOM 643 C CA . LEU A 1 86 ? -6.089 -0.706 4.783 1.00 97.81 86 LEU A CA 1
ATOM 644 C C . LEU A 1 86 ? -5.285 -0.978 6.059 1.00 97.81 86 LEU A C 1
ATOM 646 O O . LEU A 1 86 ? -5.784 -1.613 6.982 1.00 97.81 86 LEU A O 1
ATOM 650 N N . TYR A 1 87 ? -4.075 -0.423 6.153 1.00 97.44 87 TYR A N 1
ATOM 651 C CA . TYR A 1 87 ? -3.249 -0.522 7.356 1.00 97.44 87 TYR A CA 1
ATOM 652 C C . TYR A 1 87 ? -3.895 0.195 8.545 1.00 97.44 87 TYR A C 1
ATOM 654 O O . TYR A 1 87 ? -3.914 -0.346 9.649 1.00 97.44 87 TYR A O 1
ATOM 662 N N . THR A 1 88 ? -4.475 1.380 8.325 1.00 97.62 88 THR A N 1
ATOM 663 C CA . THR A 1 88 ? -5.240 2.092 9.361 1.00 97.62 88 THR A CA 1
ATOM 664 C C . THR A 1 88 ? -6.419 1.257 9.859 1.00 97.62 88 THR A C 1
ATOM 666 O O . THR A 1 88 ? -6.615 1.141 11.064 1.00 97.62 88 THR A O 1
ATOM 669 N N . THR A 1 89 ? -7.176 0.631 8.958 1.00 97.94 89 THR A N 1
ATOM 670 C CA . THR A 1 89 ? -8.292 -0.253 9.309 1.00 97.94 89 THR A CA 1
ATOM 671 C C . THR A 1 89 ? -7.832 -1.447 10.143 1.00 97.94 89 THR A C 1
ATOM 673 O O . THR A 1 89 ? -8.451 -1.740 11.162 1.00 97.94 89 THR A O 1
ATOM 676 N N . VAL A 1 90 ? -6.729 -2.104 9.769 1.00 98.06 90 VAL A N 1
ATOM 677 C CA . VAL A 1 90 ? -6.163 -3.211 10.560 1.00 98.06 90 VAL A CA 1
ATOM 678 C C . VAL A 1 90 ? -5.768 -2.737 11.959 1.00 98.06 90 VAL A C 1
ATOM 680 O O . VAL A 1 90 ? -6.117 -3.387 12.940 1.00 98.06 90 VAL A O 1
ATOM 683 N N . ALA A 1 91 ? -5.109 -1.581 12.074 1.00 97.56 91 ALA A N 1
ATOM 684 C CA . ALA A 1 91 ? -4.746 -1.012 13.371 1.00 97.56 91 ALA A CA 1
ATOM 685 C C . ALA A 1 91 ? -5.983 -0.709 14.237 1.00 97.56 91 ALA A C 1
ATOM 687 O O . ALA A 1 91 ? -5.987 -0.983 15.437 1.00 97.56 91 ALA A O 1
ATOM 688 N N . LEU A 1 92 ? -7.057 -0.194 13.631 1.00 96.81 92 LEU A N 1
ATOM 689 C CA . LEU A 1 92 ? -8.331 0.019 14.314 1.00 96.81 92 LEU A CA 1
ATOM 690 C C . LEU A 1 92 ? -8.946 -1.306 14.787 1.00 96.81 92 LEU A C 1
ATOM 692 O O . LEU A 1 92 ? -9.372 -1.393 15.934 1.00 96.81 92 LEU A O 1
ATOM 696 N N . TYR A 1 93 ? -8.955 -2.365 13.976 1.00 97.75 93 TYR A N 1
ATOM 697 C CA . TYR A 1 93 ? -9.457 -3.663 14.442 1.00 97.75 93 TYR A CA 1
ATOM 698 C C . TYR A 1 93 ? -8.626 -4.230 15.596 1.00 97.75 93 TYR A C 1
ATOM 700 O O . TYR A 1 93 ? -9.198 -4.640 16.602 1.00 97.75 93 TYR A O 1
ATOM 708 N N . GLN A 1 94 ? -7.297 -4.139 15.529 1.00 97.94 94 GLN A N 1
ATOM 709 C CA . GLN A 1 94 ? -6.416 -4.577 16.620 1.00 97.94 94 GLN A CA 1
ATOM 710 C C . GLN A 1 94 ? -6.680 -3.823 17.933 1.00 97.94 94 GLN A C 1
ATOM 712 O O . GLN A 1 94 ? -6.627 -4.405 19.016 1.00 97.94 94 GLN A O 1
ATOM 717 N N . LEU A 1 95 ? -6.965 -2.521 17.863 1.00 96.81 95 LEU A N 1
ATOM 718 C CA . LEU A 1 95 ? -7.321 -1.713 19.032 1.00 96.81 95 LEU A CA 1
ATOM 719 C C . LEU A 1 95 ? -8.712 -2.076 19.578 1.00 96.81 95 LEU A C 1
ATOM 721 O O . LEU A 1 95 ? -8.894 -2.135 20.797 1.00 96.81 95 LEU A O 1
ATOM 725 N N . GLN A 1 96 ? -9.675 -2.355 18.699 1.00 97.25 96 GLN A N 1
ATOM 726 C CA . GLN A 1 96 ? -11.002 -2.817 19.098 1.00 97.25 96 GLN A CA 1
ATOM 727 C C . GLN A 1 96 ? -10.934 -4.187 19.782 1.00 97.25 96 GLN A C 1
ATOM 729 O O . GLN A 1 96 ? -11.601 -4.392 20.795 1.00 97.25 96 GLN A O 1
ATOM 734 N N . GLU A 1 97 ? -10.133 -5.122 19.267 1.00 98.00 97 GLU A N 1
ATOM 735 C CA . GLU A 1 97 ? -9.918 -6.448 19.867 1.00 98.00 97 GLU A CA 1
ATOM 736 C C . GLU A 1 97 ? -9.332 -6.349 21.281 1.00 98.00 97 GLU A C 1
ATOM 738 O O . GLU A 1 97 ? -9.674 -7.136 22.160 1.00 98.00 97 GLU A O 1
ATOM 743 N N . GLN A 1 98 ? -8.504 -5.331 21.529 1.00 97.88 98 GLN A N 1
ATOM 744 C CA . GLN A 1 98 ? -7.955 -5.017 22.853 1.00 97.88 98 GLN A CA 1
ATOM 745 C C . GLN A 1 98 ? -8.958 -4.310 23.780 1.00 97.88 98 GLN A C 1
ATOM 747 O O . GLN A 1 98 ? -8.601 -3.954 24.902 1.00 97.88 98 GLN A O 1
ATOM 752 N N . GLY A 1 99 ? -10.182 -4.043 23.319 1.00 95.44 99 GLY A N 1
ATOM 753 C CA . GLY A 1 99 ? -11.190 -3.297 24.071 1.00 95.44 99 GLY A CA 1
ATOM 754 C C . GLY A 1 99 ? -10.849 -1.817 24.276 1.00 95.44 99 GLY A C 1
ATOM 755 O O . GLY A 1 99 ? -11.428 -1.185 25.155 1.00 95.44 99 GLY A O 1
ATOM 756 N N . LYS A 1 100 ? -9.914 -1.252 23.495 1.00 93.81 100 LYS A N 1
ATOM 757 C CA . LYS A 1 100 ? -9.455 0.142 23.657 1.00 93.81 100 LYS A CA 1
ATOM 758 C C . LYS A 1 100 ? -10.427 1.179 23.102 1.00 93.81 100 LYS A C 1
ATOM 760 O O . LYS A 1 100 ? -10.362 2.335 23.500 1.00 93.81 100 LYS A O 1
ATOM 765 N N . PHE A 1 101 ? -11.289 0.779 22.175 1.00 93.56 101 PHE A N 1
ATOM 766 C CA . PHE A 1 101 ? -12.431 1.557 21.701 1.00 93.56 101 PHE A CA 1
ATOM 767 C C . PHE A 1 101 ? -13.431 0.618 21.015 1.00 93.56 101 PHE A C 1
ATOM 769 O O . PHE A 1 101 ? -13.137 -0.558 20.769 1.00 93.56 101 PHE A O 1
ATOM 776 N N . ARG A 1 102 ? -14.610 1.135 20.676 1.00 95.00 102 ARG A N 1
ATOM 777 C CA . ARG A 1 102 ? -15.637 0.436 19.898 1.00 95.00 102 ARG A CA 1
ATOM 778 C C . ARG A 1 102 ? -15.811 1.121 18.549 1.00 95.00 102 ARG A C 1
ATOM 780 O O . ARG A 1 102 ? -15.813 2.340 18.461 1.00 95.00 102 ARG A O 1
ATOM 787 N N . MET A 1 103 ? -16.094 0.350 17.499 1.00 94.50 103 MET A N 1
ATOM 788 C CA . MET A 1 103 ? -16.364 0.906 16.159 1.00 94.50 103 MET A CA 1
ATOM 789 C C . MET A 1 103 ? -17.577 1.848 16.109 1.00 94.50 103 MET A C 1
ATOM 791 O O . MET A 1 103 ? -17.721 2.625 15.172 1.00 94.50 103 MET A O 1
ATOM 795 N N . THR A 1 104 ? -18.456 1.764 17.108 1.00 95.00 104 THR A N 1
ATOM 796 C CA . THR A 1 104 ? -19.635 2.620 17.270 1.00 95.00 104 THR A CA 1
ATOM 797 C C . THR A 1 104 ? -19.365 3.872 18.100 1.00 95.00 104 THR A C 1
ATOM 799 O O . THR A 1 104 ? -20.283 4.668 18.289 1.00 95.00 104 THR A O 1
ATOM 802 N N . ASP A 1 105 ? -18.159 4.027 18.653 1.00 93.88 105 ASP A N 1
ATOM 803 C CA . ASP A 1 105 ? -17.816 5.209 19.434 1.00 93.88 105 ASP A CA 1
ATOM 804 C C . ASP A 1 105 ? -17.831 6.439 18.530 1.00 93.88 105 ASP A C 1
ATOM 806 O O . ASP A 1 105 ? -17.373 6.422 17.384 1.00 93.88 105 ASP A O 1
ATOM 810 N N . SER A 1 106 ? -18.365 7.539 19.056 1.00 94.12 106 SER A N 1
ATOM 811 C CA . SER A 1 106 ? -18.277 8.814 18.359 1.00 94.12 106 SER A CA 1
ATOM 812 C C . SER A 1 106 ? -16.816 9.262 18.296 1.00 94.12 106 SER A C 1
ATOM 814 O O . SER A 1 106 ? -16.041 9.053 19.229 1.00 94.12 106 SER A O 1
ATOM 816 N N . VAL A 1 107 ? -16.435 9.966 17.235 1.00 92.50 107 VAL A N 1
ATOM 817 C CA . VAL A 1 107 ? -15.093 10.561 17.166 1.00 92.50 107 VAL A CA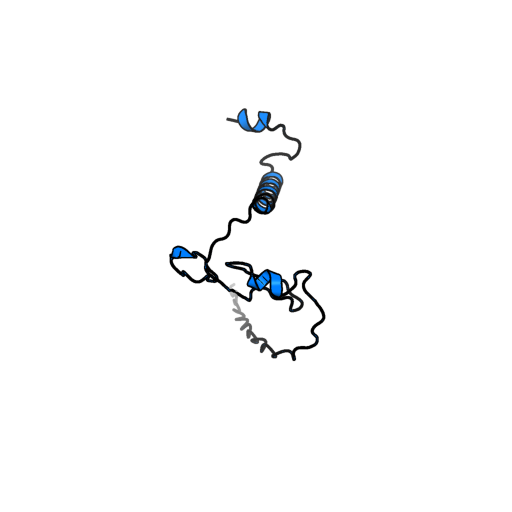 1
ATOM 818 C C . VAL A 1 107 ? -14.865 11.524 18.341 1.00 92.50 107 VAL A C 1
ATOM 820 O O . VAL A 1 107 ? -13.792 11.527 18.933 1.00 92.50 107 VAL A O 1
ATOM 823 N N . ALA A 1 108 ? -15.897 12.274 18.745 1.00 93.88 108 ALA A N 1
ATOM 824 C CA . ALA A 1 108 ? -15.831 13.204 19.872 1.00 93.88 108 ALA A CA 1
ATOM 825 C C . ALA A 1 108 ? -15.473 12.519 21.204 1.00 93.88 108 ALA A C 1
ATOM 827 O O . ALA A 1 108 ? -14.693 13.067 21.980 1.00 93.88 108 ALA A O 1
ATOM 828 N N . SER A 1 109 ? -15.981 11.308 21.464 1.00 90.75 109 SER A N 1
ATOM 829 C CA . SER A 1 109 ? -15.685 10.591 22.714 1.00 90.75 109 SER A CA 1
ATOM 830 C C . SER A 1 109 ? -14.214 10.196 22.858 1.00 90.75 109 SER A C 1
ATOM 832 O O . SER A 1 109 ? -13.753 10.040 23.982 1.00 90.75 109 SER A O 1
ATOM 834 N N . LEU A 1 110 ? -13.458 10.100 21.758 1.00 87.56 110 LEU A N 1
ATOM 835 C CA . LEU A 1 110 ? -12.025 9.785 21.797 1.00 87.56 110 LEU A CA 1
ATOM 836 C C . LEU A 1 110 ? -11.156 10.971 22.250 1.00 87.56 110 LEU A C 1
ATOM 838 O O . LEU A 1 110 ? -10.045 10.758 22.723 1.00 87.56 110 LEU A O 1
ATOM 842 N N . PHE A 1 111 ? -11.650 12.208 22.132 1.00 88.25 111 PHE A N 1
ATOM 843 C CA . PHE A 1 111 ? -10.922 13.416 22.550 1.00 88.25 111 PHE A CA 1
ATOM 844 C C . PHE A 1 111 ? -11.203 13.823 23.999 1.00 88.25 111 PHE A C 1
ATOM 846 O O . PHE A 1 111 ? -10.411 14.541 24.598 1.00 88.25 111 PHE A O 1
ATOM 853 N N . ASN A 1 112 ? -12.312 13.351 24.570 1.00 79.44 112 ASN A N 1
ATOM 854 C CA . ASN A 1 112 ? -12.749 13.713 25.921 1.00 79.44 112 ASN A CA 1
ATOM 855 C C . ASN A 1 112 ? -12.287 12.715 26.998 1.00 79.44 112 ASN A C 1
ATOM 857 O O . ASN A 1 112 ? -12.608 12.893 28.167 1.00 79.44 112 ASN A O 1
ATOM 861 N N . ALA A 1 113 ? -11.584 11.647 26.611 1.00 61.78 113 ALA A N 1
ATOM 862 C CA . ALA A 1 113 ? -11.102 10.596 27.509 1.00 61.78 113 ALA A CA 1
ATOM 863 C C . ALA A 1 113 ? -9.721 10.902 28.134 1.00 61.78 113 ALA A C 1
ATOM 865 O O . ALA A 1 113 ? -9.064 9.982 28.623 1.00 61.78 113 ALA A O 1
ATOM 866 N N . GLN A 1 114 ? -9.268 12.162 28.070 1.00 52.78 114 GLN A N 1
ATOM 867 C CA . GLN A 1 114 ? -7.982 12.627 28.605 1.00 52.78 114 GLN A CA 1
ATOM 868 C C . GLN A 1 114 ? -8.120 13.234 29.999 1.00 52.78 114 GLN A C 1
ATOM 870 O O . GLN A 1 114 ? -9.099 13.981 30.220 1.00 52.78 114 GLN A O 1
#

Secondary structure (DSSP, 8-state):
--------------------------------SS-HHHHTSSSEE-----TTT--SS---EEEEETTTTEEP-TT-----GGGHHHHHHHHHHHHHHTTS--TTS-HHHHHS--